Protein AF-A0A7C6X1R0-F1 (afdb_monomer_lite)

Secondary structure (DSSP, 8-state):
--HHHHHHHHHHHHHHHHHHHHHHHHHHHHHHHHHHHTT---HHHHHHHHHHHHHHHHHHHHHHHHHHHHHHHHHHHH-SS----HHHHHHHHHHHHHHHHHHS-HHHHHHHHHHHS-HHHHHHHHHHHHHHHHHHHHHT-

Structure (mmCIF, N/CA/C/O backbone):
data_AF-A0A7C6X1R0-F1
#
_entry.id   AF-A0A7C6X1R0-F1
#
loop_
_atom_site.group_PDB
_atom_site.id
_atom_site.type_symbol
_atom_site.label_atom_id
_atom_site.label_alt_id
_atom_site.label_comp_id
_atom_site.label_asym_id
_atom_site.label_entity_id
_atom_site.label_seq_id
_atom_site.pdbx_PDB_ins_code
_atom_site.Cartn_x
_atom_site.Cartn_y
_atom_site.Cartn_z
_atom_site.occupancy
_atom_site.B_iso_or_equiv
_atom_site.auth_seq_id
_atom_site.auth_comp_id
_atom_site.auth_asym_id
_atom_site.auth_atom_id
_atom_site.pdbx_PDB_model_num
ATOM 1 N N . MET A 1 1 ? -15.298 -1.677 35.782 1.00 52.59 1 MET A N 1
ATOM 2 C CA . MET A 1 1 ? -15.138 -1.597 34.316 1.00 52.59 1 MET A CA 1
ATOM 3 C C . MET A 1 1 ? -16.329 -2.282 33.678 1.00 52.59 1 MET A C 1
ATOM 5 O O . MET A 1 1 ? -16.677 -3.373 34.113 1.00 52.59 1 MET A O 1
ATOM 9 N N . THR A 1 2 ? -16.998 -1.631 32.729 1.00 71.88 2 THR A N 1
ATOM 10 C CA . THR A 1 2 ? -18.025 -2.280 31.904 1.00 71.88 2 THR A CA 1
ATOM 11 C C . THR A 1 2 ? -17.329 -3.083 30.802 1.00 71.88 2 THR A C 1
ATOM 13 O O . THR A 1 2 ? -16.244 -2.706 30.364 1.00 71.88 2 THR A O 1
ATOM 16 N N . LEU A 1 3 ? -17.931 -4.188 30.350 1.00 62.16 3 LEU A N 1
ATOM 17 C CA . LEU A 1 3 ? -17.390 -5.027 29.265 1.00 62.16 3 LEU A CA 1
ATOM 18 C C . LEU A 1 3 ? -17.068 -4.222 27.991 1.00 62.16 3 LEU A C 1
ATOM 20 O O . LEU A 1 3 ? -16.098 -4.522 27.306 1.00 62.16 3 LEU A O 1
ATOM 24 N N . SER A 1 4 ? -17.838 -3.164 27.725 1.00 64.88 4 SER A N 1
ATOM 25 C CA . SER A 1 4 ? -17.634 -2.235 26.610 1.00 64.88 4 SER A CA 1
ATOM 26 C C . SER A 1 4 ? -16.347 -1.411 26.712 1.00 64.88 4 SER A C 1
ATOM 28 O O . SER A 1 4 ? -15.677 -1.209 25.707 1.00 64.88 4 SER A O 1
ATOM 30 N N . ALA A 1 5 ? -15.971 -0.968 27.915 1.00 68.62 5 ALA A N 1
ATOM 31 C CA . ALA A 1 5 ? -14.736 -0.214 28.124 1.00 68.62 5 ALA A CA 1
ATOM 32 C C . ALA A 1 5 ? -13.505 -1.106 27.911 1.00 68.62 5 ALA A C 1
ATOM 34 O O . ALA A 1 5 ? -12.550 -0.705 27.262 1.00 68.62 5 ALA A O 1
ATOM 35 N N . PHE A 1 6 ? -13.573 -2.354 28.383 1.00 70.06 6 PHE A N 1
ATOM 36 C CA . PHE A 1 6 ? -12.512 -3.335 28.162 1.00 70.06 6 PHE A CA 1
ATOM 37 C C . PHE A 1 6 ? -12.351 -3.705 26.677 1.00 70.06 6 PHE A C 1
ATOM 39 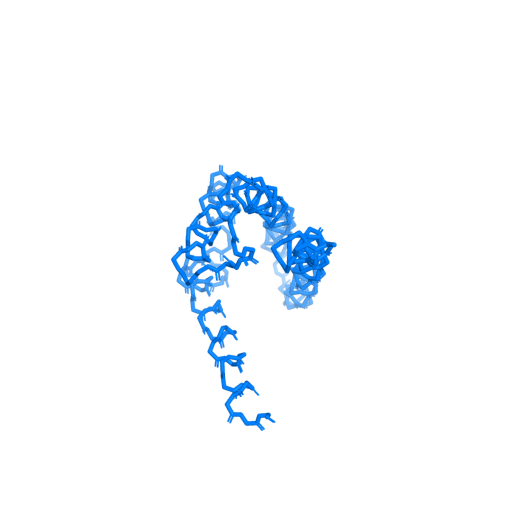O O . PHE A 1 6 ? -11.229 -3.853 26.206 1.00 70.06 6 PHE A O 1
ATOM 46 N N . ALA A 1 7 ? -13.453 -3.844 25.932 1.00 66.69 7 ALA A N 1
ATOM 47 C CA . ALA A 1 7 ? -13.404 -4.133 24.499 1.00 66.69 7 ALA A CA 1
ATOM 48 C C . ALA A 1 7 ? -12.760 -2.990 23.696 1.00 66.69 7 ALA A C 1
ATOM 50 O O . ALA A 1 7 ? -11.943 -3.254 22.818 1.00 66.69 7 ALA A O 1
ATOM 51 N N . LEU A 1 8 ? -13.075 -1.734 24.029 1.00 69.50 8 LEU A N 1
ATOM 52 C CA . LEU A 1 8 ? -12.455 -0.570 23.391 1.00 69.50 8 LEU A CA 1
ATOM 53 C C . LEU A 1 8 ? -10.957 -0.470 23.667 1.00 69.50 8 LEU A C 1
ATOM 55 O O . LEU A 1 8 ? -10.189 -0.311 22.722 1.00 69.50 8 LEU A O 1
ATOM 59 N N . ASP A 1 9 ? -10.548 -0.636 24.927 1.00 74.12 9 ASP A N 1
ATOM 60 C CA . ASP A 1 9 ? -9.129 -0.648 25.298 1.00 74.12 9 ASP A CA 1
ATOM 61 C C . ASP A 1 9 ? -8.371 -1.745 24.529 1.00 74.12 9 ASP A C 1
ATOM 63 O O . ASP A 1 9 ? -7.248 -1.545 24.069 1.00 74.12 9 ASP A O 1
ATOM 67 N N . LEU A 1 10 ? -8.994 -2.916 24.351 1.00 68.75 10 LEU A N 1
ATOM 68 C CA . LEU A 1 10 ? -8.390 -4.031 23.628 1.00 68.75 10 LEU A CA 1
ATOM 69 C C . LEU A 1 10 ? -8.220 -3.727 22.131 1.00 68.75 10 LEU A C 1
ATOM 71 O O . LEU A 1 10 ? -7.177 -4.043 21.563 1.00 68.75 10 LEU A O 1
ATOM 75 N N . VAL A 1 11 ? -9.218 -3.105 21.498 1.00 70.31 11 VAL A N 1
ATOM 76 C CA . VAL A 1 11 ? -9.180 -2.695 20.084 1.00 70.31 11 VAL A CA 1
ATOM 77 C C . VAL A 1 11 ? -8.137 -1.601 19.851 1.00 70.31 11 VAL A C 1
ATOM 79 O O . VAL A 1 11 ? -7.374 -1.688 18.890 1.00 70.31 11 VAL A O 1
ATOM 82 N N . GLU A 1 12 ? -8.045 -0.619 20.749 1.00 72.06 12 GLU A N 1
ATOM 83 C CA . GLU A 1 12 ? -7.060 0.467 20.671 1.00 72.06 12 GLU A CA 1
ATOM 84 C C . GLU A 1 12 ? -5.615 -0.050 20.778 1.00 72.06 12 GLU A C 1
ATOM 86 O O . GLU A 1 12 ? -4.702 0.522 20.184 1.00 72.06 12 GLU A O 1
ATOM 91 N N . ILE A 1 13 ? -5.409 -1.175 21.468 1.00 74.75 13 ILE A N 1
ATOM 92 C CA . ILE A 1 13 ? -4.112 -1.856 21.547 1.00 74.75 13 ILE A CA 1
ATOM 93 C C . ILE A 1 13 ? -3.879 -2.770 20.333 1.00 74.75 13 ILE A C 1
ATOM 95 O O . ILE A 1 13 ? -2.772 -2.803 19.795 1.00 74.75 13 ILE A O 1
ATOM 99 N N . LEU A 1 14 ? -4.889 -3.528 19.894 1.00 68.31 14 LEU A N 1
ATOM 100 C CA . LEU A 1 14 ? -4.744 -4.532 18.833 1.00 68.31 14 LEU A CA 1
ATOM 101 C C . LEU A 1 14 ? -4.630 -3.928 17.433 1.00 68.31 14 LEU A C 1
ATOM 103 O O . LEU A 1 14 ? -3.816 -4.411 16.646 1.00 68.31 14 LEU A O 1
ATOM 107 N N . LEU A 1 15 ? -5.407 -2.893 17.103 1.00 74.81 15 LEU A N 1
ATOM 108 C CA . LEU A 1 15 ? -5.426 -2.324 15.750 1.00 74.81 15 LEU A CA 1
ATOM 109 C C . LEU A 1 15 ? -4.053 -1.782 15.308 1.00 74.81 15 LEU A C 1
ATOM 111 O O . LEU A 1 15 ? -3.577 -2.208 14.253 1.00 74.81 15 LEU A O 1
ATOM 115 N N . PRO A 1 16 ? -3.328 -0.976 16.114 1.00 76.06 16 PRO A N 1
ATOM 116 C CA . PRO A 1 16 ? -1.976 -0.544 15.761 1.00 76.06 16 PRO A CA 1
ATOM 117 C C . PRO A 1 16 ? -0.988 -1.706 15.593 1.00 76.06 16 PRO A C 1
ATOM 119 O O . PRO A 1 16 ? -0.088 -1.635 14.756 1.00 76.06 16 PRO A O 1
ATOM 122 N N . VAL A 1 17 ? -1.149 -2.787 16.364 1.00 71.31 17 VAL A N 1
ATOM 123 C CA . VAL A 1 17 ? -0.312 -3.993 16.246 1.00 71.31 17 VAL A CA 1
ATOM 124 C C . VAL A 1 17 ? -0.585 -4.715 14.926 1.00 71.31 17 VAL A C 1
ATOM 126 O O . VAL A 1 17 ? 0.357 -5.127 14.250 1.00 71.31 17 VAL A O 1
ATOM 129 N N . ILE A 1 18 ? -1.852 -4.819 14.520 1.00 71.38 18 ILE A N 1
ATOM 130 C CA . ILE A 1 18 ? -2.246 -5.382 13.223 1.00 71.38 18 ILE A CA 1
ATOM 131 C C . ILE A 1 18 ? -1.734 -4.497 12.081 1.00 71.38 18 ILE A C 1
ATOM 133 O O . ILE A 1 18 ? -1.142 -5.008 11.134 1.00 71.38 18 ILE A O 1
ATOM 137 N N . ALA A 1 19 ? -1.878 -3.174 12.181 1.00 73.81 19 ALA A N 1
ATOM 138 C CA . ALA A 1 19 ? -1.356 -2.237 11.189 1.00 73.81 19 ALA A CA 1
ATOM 139 C C . ALA A 1 19 ? 0.169 -2.368 11.036 1.00 73.81 19 ALA A C 1
ATOM 141 O O . ALA A 1 19 ? 0.680 -2.449 9.920 1.00 73.81 19 ALA A O 1
ATOM 142 N N . LEU A 1 20 ? 0.902 -2.472 12.149 1.00 70.81 20 LEU A N 1
ATOM 143 C CA . LEU A 1 20 ? 2.342 -2.725 12.131 1.00 70.81 20 LEU A CA 1
ATOM 144 C C . LEU A 1 20 ? 2.675 -4.062 11.456 1.00 70.81 20 LEU A C 1
ATOM 146 O O . LEU A 1 20 ? 3.604 -4.132 10.653 1.00 70.81 20 LEU A O 1
ATOM 150 N N . PHE A 1 21 ? 1.912 -5.113 11.753 1.00 67.12 21 PHE A N 1
ATOM 151 C CA . PHE A 1 21 ? 2.081 -6.413 11.111 1.00 67.12 21 PHE A CA 1
ATOM 152 C C . PHE A 1 21 ? 1.861 -6.337 9.592 1.00 67.12 21 PHE A C 1
ATOM 154 O O . PHE A 1 21 ? 2.676 -6.860 8.832 1.00 67.12 21 PHE A O 1
ATOM 161 N N . LEU A 1 22 ? 0.830 -5.622 9.133 1.00 74.88 22 LEU A N 1
ATOM 162 C CA . LEU A 1 22 ? 0.572 -5.396 7.708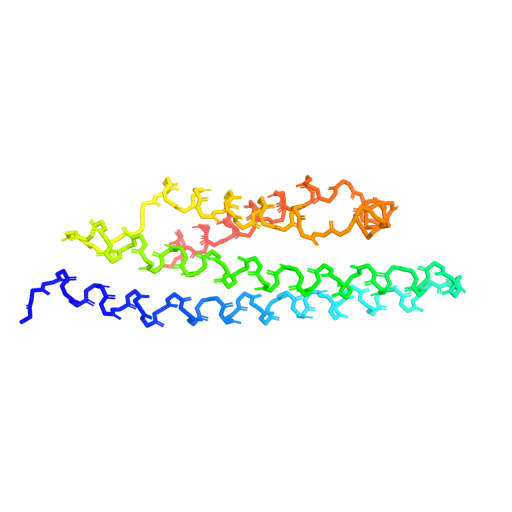 1.00 74.88 22 LEU A CA 1
ATOM 163 C C . LEU A 1 22 ? 1.714 -4.628 7.030 1.00 74.88 22 LEU A C 1
ATOM 165 O O . LEU A 1 22 ? 2.152 -5.025 5.954 1.00 74.88 22 LEU A O 1
ATOM 169 N N . VAL A 1 23 ? 2.260 -3.593 7.676 1.00 74.19 23 VAL A N 1
ATOM 170 C CA . VAL A 1 23 ? 3.438 -2.857 7.180 1.00 74.19 23 VAL A CA 1
ATOM 171 C C . VAL A 1 23 ? 4.638 -3.789 6.986 1.00 74.19 23 VAL A C 1
ATOM 173 O O . VAL A 1 23 ? 5.307 -3.736 5.953 1.00 74.19 23 VAL A O 1
ATOM 176 N N . VAL A 1 24 ? 4.890 -4.688 7.941 1.00 72.56 24 VAL A N 1
ATOM 177 C CA . VAL A 1 24 ? 5.961 -5.692 7.824 1.00 72.56 24 VAL A CA 1
ATOM 178 C C . VAL A 1 24 ? 5.703 -6.647 6.656 1.00 72.56 24 VAL A C 1
ATOM 180 O O . VAL A 1 24 ? 6.631 -6.961 5.908 1.00 72.56 24 VAL A O 1
ATOM 183 N N . LEU A 1 25 ? 4.459 -7.097 6.465 1.00 69.00 25 LEU A N 1
ATOM 184 C CA . LEU A 1 25 ? 4.096 -7.972 5.348 1.00 69.00 25 LEU A CA 1
ATOM 185 C C . LEU A 1 25 ? 4.258 -7.289 3.986 1.00 69.00 25 LEU A C 1
ATOM 187 O O . LEU A 1 25 ? 4.735 -7.939 3.054 1.00 6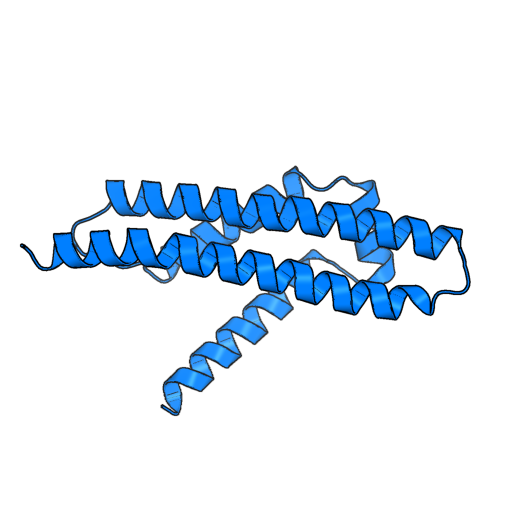9.00 25 LEU A O 1
ATOM 191 N N . ILE A 1 26 ? 3.909 -6.004 3.871 1.00 75.88 26 ILE A N 1
ATOM 192 C CA . ILE A 1 26 ? 4.123 -5.211 2.652 1.00 75.88 26 ILE A CA 1
ATOM 193 C C . ILE A 1 26 ? 5.616 -5.183 2.316 1.00 75.88 26 ILE A C 1
ATOM 195 O O . ILE A 1 26 ? 6.000 -5.591 1.219 1.00 75.88 26 ILE A O 1
ATOM 199 N N . GLY A 1 27 ? 6.466 -4.805 3.277 1.00 74.56 27 GLY A N 1
ATOM 200 C CA . GLY A 1 27 ? 7.915 -4.759 3.058 1.00 74.56 27 GLY A CA 1
ATOM 201 C C . GLY A 1 27 ? 8.510 -6.127 2.714 1.00 74.56 27 GLY A C 1
ATOM 202 O O . GLY A 1 27 ? 9.343 -6.251 1.815 1.00 74.56 27 GLY A O 1
ATOM 203 N N . TYR A 1 28 ? 8.032 -7.196 3.358 1.00 73.62 28 TYR A N 1
ATOM 204 C CA . TYR A 1 28 ? 8.432 -8.561 3.015 1.00 73.62 28 TYR A CA 1
ATOM 205 C C . TYR A 1 28 ? 8.022 -8.950 1.585 1.00 73.62 28 TYR A C 1
ATOM 207 O O . TYR A 1 28 ? 8.830 -9.509 0.839 1.00 73.62 28 TYR A O 1
ATOM 215 N N . GLY A 1 29 ? 6.789 -8.633 1.179 1.00 74.38 29 GLY A N 1
ATOM 216 C CA . GLY A 1 29 ? 6.294 -8.878 -0.175 1.00 74.38 29 GLY A CA 1
ATOM 217 C C . GLY A 1 29 ? 7.116 -8.137 -1.228 1.00 74.38 29 GLY A C 1
ATOM 218 O O . GLY A 1 29 ? 7.560 -8.740 -2.207 1.00 74.38 29 GLY A O 1
ATOM 219 N N . VAL A 1 30 ? 7.411 -6.860 -0.987 1.00 81.56 30 VAL A N 1
ATOM 220 C CA . VAL A 1 30 ? 8.252 -6.044 -1.870 1.00 81.56 30 VAL A CA 1
ATOM 221 C C . VAL A 1 30 ? 9.670 -6.607 -1.950 1.00 81.56 30 VAL A C 1
ATOM 223 O O . VAL A 1 30 ? 10.214 -6.726 -3.046 1.00 81.56 30 VAL A O 1
ATOM 226 N N . ALA A 1 31 ? 10.260 -7.050 -0.836 1.00 79.94 31 ALA A N 1
ATOM 227 C CA . ALA A 1 31 ? 11.574 -7.693 -0.840 1.00 79.94 31 ALA A CA 1
ATOM 228 C C . ALA A 1 31 ? 11.607 -8.979 -1.689 1.00 79.94 31 ALA A C 1
ATOM 230 O O . ALA A 1 31 ? 12.598 -9.242 -2.374 1.00 79.94 31 ALA A O 1
ATOM 231 N N . LEU A 1 32 ? 10.531 -9.775 -1.687 1.00 80.75 32 LEU A N 1
ATOM 232 C CA . LEU A 1 32 ? 10.414 -10.946 -2.563 1.00 80.75 32 LEU A CA 1
ATOM 233 C C . LEU A 1 32 ? 10.318 -10.559 -4.042 1.00 80.75 32 LEU A C 1
ATOM 235 O O . LEU A 1 32 ? 10.946 -11.206 -4.881 1.00 80.75 32 LEU A O 1
ATOM 239 N N . LEU A 1 33 ? 9.562 -9.508 -4.366 1.00 82.06 33 LEU A N 1
ATOM 240 C CA . LEU A 1 33 ? 9.445 -9.013 -5.738 1.00 82.06 33 LEU A CA 1
ATOM 241 C C . LEU A 1 33 ? 10.772 -8.433 -6.240 1.00 82.06 33 LEU A C 1
ATOM 243 O O . LEU A 1 33 ? 11.182 -8.743 -7.355 1.00 82.06 33 LEU A O 1
ATOM 247 N N . ARG A 1 34 ? 11.501 -7.685 -5.400 1.00 84.31 34 ARG A N 1
ATOM 248 C CA . ARG A 1 34 ? 12.833 -7.150 -5.732 1.00 84.31 34 ARG A CA 1
ATOM 249 C C . ARG A 1 34 ? 13.814 -8.256 -6.126 1.00 84.31 34 ARG A C 1
ATOM 251 O O . ARG A 1 34 ? 14.500 -8.108 -7.129 1.00 84.31 34 ARG A O 1
ATOM 258 N N . LYS A 1 35 ? 13.811 -9.394 -5.421 1.00 85.06 35 LYS A N 1
ATOM 259 C CA . LYS A 1 35 ? 14.641 -10.557 -5.793 1.00 85.06 35 LYS A CA 1
ATOM 260 C C . LYS A 1 35 ? 14.329 -11.097 -7.188 1.00 85.06 35 LYS A C 1
ATOM 262 O O . LYS A 1 35 ? 15.236 -11.513 -7.890 1.00 85.06 35 LYS A O 1
ATOM 267 N N . LYS A 1 36 ? 13.057 -11.094 -7.596 1.00 80.62 36 LYS A N 1
ATOM 268 C CA . LYS A 1 36 ? 12.660 -11.517 -8.950 1.00 80.62 36 LYS A CA 1
ATOM 269 C C . LYS A 1 36 ? 13.052 -10.490 -10.011 1.00 80.62 36 LYS A C 1
ATOM 271 O O . LYS A 1 36 ? 13.362 -10.853 -11.135 1.00 80.62 36 LYS A O 1
ATOM 276 N N . ILE A 1 37 ? 13.051 -9.210 -9.654 1.00 85.31 37 ILE A N 1
ATOM 277 C CA . ILE A 1 37 ? 13.425 -8.107 -10.546 1.00 85.31 37 ILE A CA 1
ATOM 278 C C . ILE A 1 37 ? 14.928 -8.087 -10.832 1.00 85.31 37 ILE A C 1
ATOM 280 O O . ILE A 1 37 ? 15.333 -7.651 -11.905 1.00 85.31 37 ILE A O 1
ATOM 284 N N . GLU A 1 38 ? 15.762 -8.597 -9.923 1.00 86.75 38 GLU A N 1
ATOM 285 C CA . GLU A 1 38 ? 17.203 -8.766 -10.163 1.00 86.75 38 GLU A CA 1
ATOM 286 C C . GLU A 1 38 ? 17.508 -9.672 -11.368 1.00 86.75 38 GLU A C 1
ATOM 288 O O . GLU A 1 38 ? 18.546 -9.495 -12.001 1.00 86.75 38 GLU A O 1
ATOM 293 N N . GLU A 1 39 ? 16.589 -10.575 -11.730 1.00 86.69 39 GLU A N 1
ATOM 294 C CA . GLU A 1 39 ? 16.697 -11.456 -12.902 1.00 86.69 39 GLU A CA 1
ATOM 295 C C . GLU A 1 39 ? 16.402 -10.734 -14.234 1.00 86.69 39 GLU A C 1
ATOM 297 O O . GLU A 1 39 ? 16.554 -11.319 -15.304 1.00 86.69 39 GLU A O 1
ATOM 302 N N . ILE A 1 40 ? 15.975 -9.465 -14.202 1.00 87.50 40 ILE A N 1
ATOM 303 C CA . ILE A 1 40 ? 15.708 -8.674 -15.408 1.00 87.50 40 ILE A CA 1
ATOM 304 C C . ILE A 1 40 ? 17.030 -8.151 -15.985 1.00 87.50 40 ILE A C 1
ATOM 306 O O . ILE A 1 40 ? 17.680 -7.285 -15.394 1.00 87.50 40 ILE A O 1
ATOM 310 N N . ASP A 1 41 ? 17.381 -8.618 -17.187 1.00 88.44 41 ASP A N 1
ATOM 311 C CA . ASP A 1 41 ? 18.603 -8.213 -17.903 1.00 88.44 41 ASP A CA 1
ATOM 312 C C . ASP A 1 41 ? 18.599 -6.736 -18.336 1.00 88.44 41 ASP A C 1
ATOM 314 O O . ASP A 1 41 ? 19.645 -6.093 -18.444 1.00 88.44 41 ASP A O 1
ATOM 318 N N . ASN A 1 42 ? 17.419 -6.177 -18.616 1.00 92.56 42 ASN A N 1
ATOM 319 C CA . ASN A 1 42 ? 17.292 -4.787 -19.036 1.00 92.56 42 ASN A CA 1
ATOM 320 C C . ASN A 1 42 ? 17.376 -3.849 -17.824 1.00 92.56 42 ASN A C 1
ATOM 322 O O . ASN A 1 42 ? 16.415 -3.709 -17.069 1.00 92.56 42 ASN A O 1
ATOM 326 N N . GLU A 1 43 ? 18.511 -3.158 -17.692 1.00 91.19 43 GLU A N 1
ATOM 327 C CA . GLU A 1 43 ? 18.784 -2.209 -16.606 1.00 91.19 43 GLU A CA 1
ATOM 328 C C . GLU A 1 43 ? 17.686 -1.153 -16.437 1.00 91.19 43 GLU A C 1
ATOM 330 O O . GLU A 1 43 ? 17.276 -0.863 -15.316 1.00 91.19 43 GLU A O 1
ATOM 335 N N . ILE A 1 44 ? 17.189 -0.595 -17.544 1.00 90.25 44 ILE A N 1
ATOM 336 C CA . ILE A 1 44 ? 16.179 0.467 -17.513 1.00 90.25 44 ILE A CA 1
ATOM 337 C C . ILE A 1 44 ? 14.867 -0.100 -16.972 1.00 90.25 44 ILE A C 1
ATOM 339 O O . ILE A 1 44 ? 14.312 0.447 -16.025 1.00 90.25 44 ILE A O 1
ATOM 343 N N . ALA A 1 45 ? 14.408 -1.232 -17.511 1.00 87.06 45 ALA A N 1
ATOM 344 C CA . ALA A 1 45 ? 13.187 -1.887 -17.040 1.00 87.06 45 ALA A CA 1
ATOM 345 C C . ALA A 1 45 ? 13.291 -2.281 -15.558 1.00 87.06 45 ALA A C 1
ATOM 347 O O . ALA A 1 45 ? 12.359 -2.064 -14.785 1.00 87.06 45 ALA A O 1
ATOM 348 N N . ARG A 1 46 ? 14.455 -2.797 -15.146 1.00 91.00 46 ARG A N 1
ATOM 349 C CA . ARG A 1 46 ? 14.743 -3.167 -13.760 1.00 91.00 46 ARG A CA 1
ATOM 350 C C . ARG A 1 46 ? 14.668 -1.967 -12.817 1.00 91.00 46 ARG A C 1
ATOM 352 O O . ARG A 1 46 ? 14.027 -2.048 -11.770 1.00 91.00 46 ARG A O 1
ATOM 359 N N . GLN A 1 47 ? 15.307 -0.855 -13.176 1.00 91.88 47 GLN A N 1
ATOM 360 C CA . GLN A 1 47 ? 15.299 0.368 -12.371 1.00 91.88 47 GLN A CA 1
ATOM 361 C C . GLN A 1 47 ? 13.904 0.988 -12.295 1.00 91.88 47 GLN A C 1
ATOM 363 O O . GLN A 1 47 ? 13.463 1.341 -11.202 1.00 91.88 47 GLN A O 1
ATOM 368 N N . SER A 1 48 ? 13.191 1.062 -13.420 1.00 90.50 48 SER A N 1
ATOM 369 C CA . SER A 1 48 ? 11.819 1.571 -13.479 1.00 90.50 48 SER A CA 1
ATOM 370 C C . SER A 1 48 ? 10.870 0.760 -12.595 1.00 90.50 48 SER A C 1
ATOM 372 O O . SER A 1 48 ? 10.146 1.337 -11.788 1.00 90.50 48 SER A O 1
ATOM 374 N N . LEU A 1 49 ? 10.915 -0.572 -12.674 1.00 88.69 49 LEU A N 1
ATOM 375 C CA . LEU A 1 49 ? 10.061 -1.436 -11.858 1.00 88.69 49 LEU A CA 1
ATOM 376 C C . LEU A 1 49 ? 10.445 -1.408 -10.369 1.00 88.69 49 LEU A C 1
ATOM 378 O O . LEU A 1 49 ? 9.574 -1.414 -9.503 1.00 88.69 49 LEU A O 1
ATOM 382 N N . SER A 1 50 ? 11.738 -1.311 -10.051 1.00 88.94 50 SER A N 1
ATOM 383 C CA . SER A 1 50 ? 12.210 -1.143 -8.669 1.00 88.94 50 SER A CA 1
ATOM 384 C C . SER A 1 50 ? 11.746 0.185 -8.054 1.00 88.94 50 SER A C 1
ATOM 386 O O . SER A 1 50 ? 11.337 0.225 -6.889 1.00 88.94 50 SER A O 1
ATOM 388 N N . ALA A 1 51 ? 11.766 1.271 -8.833 1.00 91.69 51 ALA A N 1
ATOM 389 C CA . ALA A 1 51 ? 11.250 2.570 -8.409 1.00 91.69 51 ALA A CA 1
ATOM 390 C C . ALA A 1 51 ? 9.735 2.509 -8.163 1.00 91.69 51 ALA A C 1
ATOM 392 O O . ALA A 1 51 ? 9.283 2.902 -7.089 1.00 91.69 51 ALA A O 1
ATOM 393 N N . ALA A 1 52 ? 8.980 1.917 -9.094 1.00 89.25 52 ALA A N 1
ATOM 394 C CA . ALA A 1 52 ? 7.534 1.758 -8.961 1.00 89.25 52 ALA A CA 1
ATOM 395 C C . ALA A 1 52 ? 7.139 0.913 -7.736 1.00 89.25 52 ALA A C 1
ATOM 397 O O . ALA A 1 52 ? 6.220 1.272 -7.003 1.00 89.25 52 ALA A O 1
ATOM 398 N N . LEU A 1 53 ? 7.871 -0.171 -7.446 1.00 87.56 53 LEU A N 1
ATOM 399 C CA . LEU A 1 53 ? 7.657 -0.955 -6.225 1.00 87.56 53 LEU A CA 1
ATOM 400 C C . LEU A 1 53 ? 7.989 -0.187 -4.949 1.00 87.56 53 LEU A C 1
ATOM 402 O O . LEU A 1 53 ? 7.325 -0.386 -3.940 1.00 87.56 53 LEU A O 1
ATOM 406 N N . THR A 1 54 ? 9.019 0.659 -4.976 1.00 90.25 54 THR A N 1
ATOM 407 C CA . THR A 1 54 ? 9.391 1.480 -3.814 1.00 90.25 54 THR A CA 1
ATOM 408 C C . THR A 1 54 ? 8.288 2.481 -3.489 1.00 90.25 54 THR A C 1
ATOM 410 O O . THR A 1 54 ? 7.956 2.689 -2.325 1.00 90.25 54 THR A O 1
ATOM 413 N N . GLU A 1 55 ? 7.692 3.076 -4.518 1.00 88.94 55 GLU A N 1
ATOM 414 C CA . GLU A 1 55 ? 6.551 3.964 -4.349 1.00 88.94 55 GLU A CA 1
ATOM 415 C C . GLU A 1 55 ? 5.316 3.208 -3.850 1.00 88.94 55 GLU A C 1
ATOM 417 O O . GLU A 1 55 ? 4.717 3.617 -2.859 1.00 88.94 55 GLU A O 1
ATOM 422 N N . ALA A 1 56 ? 4.979 2.069 -4.462 1.00 84.81 56 ALA A N 1
ATOM 423 C CA . ALA A 1 56 ? 3.857 1.243 -4.020 1.00 84.81 56 ALA A CA 1
ATOM 424 C C . ALA A 1 56 ? 4.020 0.755 -2.570 1.00 84.81 56 ALA A C 1
ATOM 426 O O . ALA A 1 56 ? 3.044 0.700 -1.827 1.00 84.81 56 ALA A O 1
ATOM 427 N N . GLU A 1 57 ? 5.245 0.435 -2.146 1.00 87.00 57 GLU A N 1
ATOM 428 C CA . GLU A 1 57 ? 5.570 0.101 -0.757 1.00 87.00 57 GLU A CA 1
ATOM 429 C C . GLU A 1 57 ? 5.233 1.263 0.183 1.00 87.00 57 GLU A C 1
ATOM 431 O O . GLU A 1 57 ? 4.510 1.077 1.162 1.00 87.00 57 GLU A O 1
ATOM 436 N N . ALA A 1 58 ? 5.716 2.468 -0.134 1.00 86.25 58 ALA A N 1
ATOM 437 C CA . ALA A 1 58 ? 5.482 3.660 0.674 1.00 86.25 58 ALA A CA 1
ATOM 438 C C . ALA A 1 58 ? 3.988 4.012 0.751 1.00 86.25 58 ALA A C 1
ATOM 440 O O . ALA A 1 58 ? 3.436 4.134 1.843 1.00 86.25 58 ALA A O 1
ATOM 441 N N . VAL A 1 59 ? 3.317 4.081 -0.401 1.00 86.06 59 VAL A N 1
ATOM 442 C CA . VAL A 1 59 ? 1.892 4.417 -0.494 1.00 86.06 59 VAL A CA 1
ATOM 443 C C . VAL A 1 59 ? 1.023 3.349 0.178 1.00 86.06 59 VAL A C 1
ATOM 445 O O . VAL A 1 59 ? 0.061 3.681 0.866 1.00 86.06 59 VAL A O 1
ATOM 448 N N . GLY A 1 60 ? 1.374 2.066 0.051 1.00 80.19 60 GLY A N 1
ATOM 449 C CA . GLY A 1 60 ? 0.681 0.972 0.737 1.00 80.19 60 GLY A CA 1
ATOM 450 C C . GLY A 1 60 ? 0.803 1.055 2.260 1.00 80.19 60 GLY A C 1
ATOM 451 O O . GLY A 1 60 ? -0.177 0.840 2.974 1.00 80.19 60 GLY A O 1
ATOM 452 N N . ILE A 1 61 ? 1.982 1.411 2.775 1.00 81.94 61 ILE A N 1
ATOM 453 C CA . ILE A 1 61 ? 2.196 1.641 4.211 1.00 81.94 61 ILE A CA 1
ATOM 454 C C . ILE A 1 61 ? 1.358 2.825 4.703 1.00 81.94 61 ILE A C 1
ATOM 456 O O . ILE A 1 61 ? 0.743 2.743 5.770 1.00 81.94 61 ILE A O 1
ATOM 460 N N . ASP A 1 62 ? 1.312 3.909 3.935 1.00 83.06 62 ASP A N 1
ATOM 461 C CA . ASP A 1 62 ? 0.538 5.093 4.300 1.00 83.06 62 ASP A CA 1
ATOM 462 C C . ASP A 1 62 ? -0.973 4.829 4.238 1.00 83.06 62 ASP A C 1
ATOM 464 O O . ASP A 1 62 ? -1.690 5.232 5.154 1.00 83.06 62 ASP A O 1
ATOM 468 N N . ALA A 1 63 ? -1.446 4.031 3.276 1.00 79.62 63 ALA A N 1
ATOM 469 C CA . ALA A 1 63 ? -2.831 3.560 3.218 1.00 79.62 63 ALA A CA 1
ATOM 470 C C . ALA A 1 63 ? -3.223 2.746 4.463 1.00 79.62 63 ALA A C 1
ATOM 472 O O . ALA A 1 63 ? -4.285 2.970 5.049 1.00 79.62 63 ALA A O 1
ATOM 473 N N . VAL A 1 64 ? -2.355 1.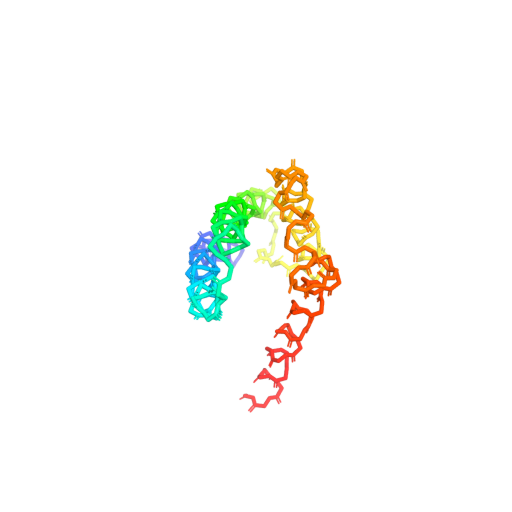829 4.913 1.00 80.75 64 VAL A N 1
ATOM 474 C CA . VAL A 1 64 ? -2.576 1.048 6.146 1.00 80.75 64 VAL A CA 1
ATOM 475 C C . VAL A 1 64 ? -2.666 1.968 7.364 1.00 80.75 64 VAL A C 1
ATOM 477 O O . VAL A 1 64 ? -3.547 1.794 8.206 1.00 80.75 64 VAL A O 1
ATOM 480 N N . ARG A 1 65 ? -1.784 2.969 7.461 1.00 83.00 65 ARG A N 1
ATOM 481 C CA . ARG A 1 65 ? -1.789 3.937 8.569 1.00 83.00 65 ARG A CA 1
ATOM 482 C C . ARG A 1 65 ? -3.038 4.813 8.562 1.00 83.00 65 ARG A C 1
ATOM 484 O O . ARG A 1 65 ? -3.651 4.974 9.615 1.00 83.00 65 ARG A O 1
ATOM 491 N N . ALA A 1 66 ? -3.422 5.338 7.400 1.00 79.56 66 ALA A N 1
ATOM 492 C CA . ALA A 1 66 ? -4.621 6.153 7.234 1.00 79.56 66 ALA A CA 1
ATOM 493 C C . ALA A 1 66 ? -5.880 5.366 7.622 1.00 79.56 66 ALA A C 1
ATOM 495 O O . ALA A 1 66 ? -6.697 5.840 8.407 1.00 79.56 66 ALA A O 1
ATOM 496 N N . THR A 1 67 ? -5.980 4.120 7.161 1.00 80.31 67 THR A N 1
ATOM 497 C CA . THR A 1 67 ? -7.102 3.229 7.479 1.00 80.31 67 THR A CA 1
ATOM 498 C C . THR A 1 67 ? -7.153 2.884 8.963 1.00 80.31 67 THR A C 1
ATOM 500 O O . THR A 1 67 ? -8.222 2.907 9.563 1.00 80.31 67 THR A O 1
ATOM 503 N N . ASN A 1 68 ? -6.004 2.610 9.588 1.00 80.88 68 ASN A N 1
ATOM 504 C CA . ASN A 1 68 ? -5.937 2.360 11.026 1.00 80.88 68 ASN A CA 1
ATOM 505 C C . ASN A 1 68 ? -6.404 3.575 11.841 1.00 80.88 68 ASN A C 1
ATOM 507 O O . ASN A 1 68 ? -7.096 3.401 12.838 1.00 80.88 68 ASN A O 1
ATOM 511 N N . GLN A 1 69 ? -6.045 4.791 11.419 1.00 74.12 69 GLN A N 1
ATOM 512 C CA . GLN A 1 69 ? -6.493 6.019 12.077 1.00 74.12 69 GLN A CA 1
ATOM 513 C C . GLN A 1 69 ? -8.017 6.167 11.988 1.00 74.12 69 GLN A C 1
ATOM 515 O O . GLN A 1 69 ? -8.664 6.327 13.018 1.00 74.12 69 GLN A O 1
ATOM 520 N N . VAL A 1 70 ? -8.587 6.016 10.786 1.00 77.56 70 VAL A N 1
ATOM 521 C CA . VAL A 1 70 ? -10.042 6.070 10.565 1.00 77.56 70 VAL A CA 1
ATOM 522 C C . VAL A 1 70 ? -10.765 5.003 11.388 1.00 77.56 70 VAL A C 1
ATOM 524 O O . VAL A 1 70 ? -11.709 5.321 12.098 1.00 77.56 70 VAL A O 1
ATOM 527 N N . LEU A 1 71 ? -10.285 3.757 11.376 1.00 73.50 71 LEU A N 1
ATOM 528 C CA . LEU A 1 71 ? -10.881 2.664 12.148 1.00 73.50 71 LEU A CA 1
ATOM 529 C C . LEU A 1 71 ? -10.857 2.921 13.658 1.00 73.50 71 LEU A C 1
ATOM 531 O O . LEU A 1 71 ? -11.850 2.677 14.338 1.00 73.50 71 LEU A O 1
ATOM 535 N N . VAL A 1 72 ? -9.735 3.402 14.198 1.00 73.62 72 VAL A N 1
ATOM 536 C CA . VAL A 1 72 ? -9.627 3.729 15.626 1.00 73.62 72 VAL A CA 1
ATOM 537 C C . VAL A 1 72 ? -10.567 4.880 15.990 1.00 73.62 72 VAL A C 1
ATOM 539 O O . VAL A 1 72 ? -11.231 4.808 17.025 1.00 73.62 72 VAL A O 1
ATOM 542 N N . ASP A 1 73 ? -10.649 5.914 15.154 1.00 74.81 73 ASP A N 1
ATOM 543 C CA . ASP A 1 73 ? -11.491 7.085 15.405 1.00 74.81 73 ASP A CA 1
ATOM 544 C C . ASP A 1 73 ? -12.988 6.741 15.286 1.00 74.81 73 ASP A C 1
ATOM 546 O O . ASP A 1 73 ? -13.770 7.055 16.185 1.00 74.81 73 ASP A O 1
ATOM 550 N N . GLU A 1 74 ? -13.392 5.986 14.262 1.00 71.69 74 GLU A N 1
ATOM 551 C CA . GLU A 1 74 ? -14.777 5.540 14.087 1.00 71.69 74 GLU A CA 1
ATOM 552 C C . GLU A 1 74 ? -15.238 4.576 15.182 1.00 71.69 74 GLU A C 1
ATOM 554 O O . GLU A 1 74 ? -16.359 4.697 15.678 1.00 71.69 74 GLU A O 1
ATOM 559 N N . LEU A 1 75 ? -14.387 3.636 15.608 1.00 66.44 75 LEU A N 1
ATOM 560 C CA . LEU A 1 75 ? -14.719 2.723 16.706 1.00 66.44 75 LEU A CA 1
ATOM 561 C C . LEU A 1 75 ? -14.847 3.457 18.040 1.00 66.44 75 LEU A C 1
ATOM 563 O O . LEU A 1 75 ? -15.661 3.056 18.873 1.00 66.44 75 LEU A O 1
ATOM 567 N N . LYS A 1 76 ? -14.093 4.544 18.245 1.00 66.25 76 LYS A N 1
ATOM 568 C CA . LYS A 1 76 ? -14.256 5.428 19.408 1.00 66.25 76 LYS A CA 1
ATOM 569 C C . LYS A 1 76 ? -15.592 6.166 19.369 1.00 66.25 76 LYS A C 1
ATOM 571 O O . LYS A 1 76 ? -16.258 6.249 20.400 1.00 66.25 76 LYS A O 1
ATOM 576 N N . GLU A 1 77 ? -16.004 6.661 18.204 1.00 68.06 77 GLU A N 1
ATOM 577 C CA . GLU A 1 77 ? -17.262 7.401 18.040 1.00 68.06 77 GLU A CA 1
ATOM 578 C C . GLU A 1 77 ? -18.510 6.502 18.090 1.00 68.06 77 GLU A C 1
ATOM 580 O O . GLU A 1 77 ? -19.527 6.884 18.676 1.00 68.06 77 GLU A O 1
ATOM 585 N N . LYS A 1 78 ? -18.443 5.291 17.523 1.00 63.31 78 LYS A N 1
ATOM 586 C CA . LYS A 1 78 ? -19.585 4.365 17.394 1.00 63.31 78 LYS A CA 1
ATOM 587 C C . LYS A 1 78 ? -19.799 3.456 18.620 1.00 63.31 78 LYS A C 1
ATOM 589 O O . LYS A 1 78 ? -20.772 2.701 18.669 1.00 63.31 78 LYS A O 1
ATOM 594 N N . SER A 1 79 ? -18.939 3.512 19.641 1.00 51.81 79 SER A N 1
ATOM 595 C CA . SER A 1 79 ? -18.887 2.467 20.673 1.00 51.81 79 SER A CA 1
ATOM 596 C C . SER A 1 79 ? -20.092 2.373 21.622 1.00 51.81 79 SER A C 1
ATOM 598 O O . SER A 1 79 ? -20.295 3.198 22.520 1.00 51.81 79 SER A O 1
ATOM 600 N N . LYS A 1 80 ? -20.805 1.240 21.524 1.00 52.75 80 LYS A N 1
ATOM 601 C CA . LYS A 1 80 ? -21.472 0.568 22.660 1.00 52.75 80 LYS A CA 1
ATOM 602 C C . LYS A 1 80 ? -21.008 -0.879 22.884 1.00 52.75 80 LYS A C 1
ATOM 604 O O . LYS A 1 80 ? -21.183 -1.377 23.997 1.00 52.75 80 LYS A O 1
ATOM 609 N N . ASP A 1 81 ? -20.416 -1.549 21.894 1.00 55.69 81 ASP A N 1
ATOM 610 C CA . ASP A 1 81 ? -20.048 -2.973 21.967 1.00 55.69 81 ASP A CA 1
ATOM 611 C C . ASP A 1 81 ? -18.600 -3.309 21.549 1.00 55.69 81 ASP A C 1
ATOM 613 O O . ASP A 1 81 ? -18.157 -4.425 21.825 1.00 55.69 81 ASP A O 1
ATOM 617 N N . GLY A 1 82 ? -17.849 -2.359 20.974 1.00 57.94 82 GLY A N 1
ATOM 618 C CA . GLY A 1 82 ? -16.415 -2.494 20.680 1.00 57.94 82 GLY A CA 1
ATOM 619 C C . GLY A 1 82 ? -16.078 -3.565 19.637 1.00 57.94 82 GLY A C 1
ATOM 620 O O . GLY A 1 82 ? -15.009 -4.168 19.717 1.00 57.94 82 GLY A O 1
ATOM 621 N N . LYS A 1 83 ? -16.986 -3.852 18.697 1.00 60.06 83 LYS A N 1
ATOM 622 C CA . LYS A 1 83 ? -16.791 -4.867 17.651 1.00 60.06 83 LYS A CA 1
ATOM 623 C C . LYS A 1 83 ? -16.762 -4.231 16.267 1.00 60.06 83 LYS A C 1
ATOM 625 O O . LYS A 1 83 ? -17.621 -3.417 15.967 1.00 60.06 83 LYS A O 1
ATOM 630 N N . LEU A 1 84 ? -15.825 -4.676 15.426 1.00 62.38 84 LEU A N 1
ATOM 631 C CA . LEU A 1 84 ? -15.857 -4.404 13.990 1.00 62.38 84 LEU A CA 1
ATOM 632 C C . LEU A 1 84 ? -16.848 -5.360 13.316 1.00 62.38 84 LEU A C 1
ATOM 634 O O . LEU A 1 84 ? -16.711 -6.581 13.431 1.00 62.38 84 LEU A O 1
ATOM 638 N N . THR A 1 85 ? -17.835 -4.824 12.614 1.00 67.19 85 THR A N 1
ATOM 639 C CA . THR A 1 85 ? -18.747 -5.596 11.763 1.00 67.19 85 THR A CA 1
ATOM 640 C C . THR A 1 85 ? -18.113 -5.893 10.397 1.00 67.19 85 THR A C 1
ATOM 642 O O . THR A 1 85 ? -17.155 -5.244 9.978 1.00 67.19 85 THR A O 1
ATOM 645 N N . GLU A 1 86 ? -18.637 -6.893 9.674 1.00 62.91 86 GLU A N 1
ATOM 646 C CA . GLU A 1 86 ? -18.147 -7.239 8.324 1.00 62.91 86 GLU A CA 1
ATOM 647 C C . GLU A 1 86 ? -18.277 -6.066 7.335 1.00 62.91 86 GLU A C 1
ATOM 649 O O . GLU A 1 86 ? -17.472 -5.952 6.412 1.00 62.91 86 GLU A O 1
ATOM 654 N N . ASP A 1 87 ? -19.267 -5.192 7.519 1.00 65.25 87 ASP A N 1
ATOM 655 C CA . ASP A 1 87 ? -19.478 -4.037 6.646 1.00 65.25 87 ASP A CA 1
ATOM 656 C C . ASP A 1 87 ? -18.484 -2.903 6.945 1.00 65.25 87 ASP A C 1
ATOM 658 O O . ASP A 1 87 ? -17.936 -2.324 6.011 1.00 65.25 87 ASP A O 1
ATOM 662 N N . GLU A 1 88 ? -18.138 -2.673 8.215 1.00 64.00 88 GLU A N 1
ATOM 663 C CA . GLU A 1 88 ? -17.072 -1.733 8.606 1.00 64.00 88 GLU A CA 1
ATOM 664 C C . GLU A 1 88 ? -15.690 -2.202 8.125 1.00 64.00 88 GLU A C 1
ATOM 666 O O . GLU A 1 88 ? -14.861 -1.399 7.701 1.00 64.00 88 GLU A O 1
ATOM 671 N N . ALA A 1 89 ? -15.447 -3.518 8.108 1.00 63.31 89 ALA A N 1
ATOM 672 C CA . ALA A 1 89 ? -14.228 -4.080 7.525 1.00 63.31 89 ALA A CA 1
ATOM 673 C C . ALA A 1 89 ? -14.126 -3.799 6.013 1.00 63.31 89 ALA A C 1
ATOM 675 O O . ALA A 1 89 ? -13.042 -3.507 5.504 1.00 63.31 89 ALA A O 1
ATOM 676 N N . LYS A 1 90 ? -15.249 -3.880 5.285 1.00 66.38 90 LYS A N 1
ATOM 677 C CA . LYS A 1 90 ? -15.298 -3.557 3.850 1.00 66.38 90 LYS A CA 1
ATOM 678 C C . LYS A 1 90 ? -15.115 -2.066 3.598 1.00 66.38 90 LYS A C 1
ATOM 680 O O . LYS A 1 90 ? -14.424 -1.709 2.650 1.00 66.38 90 LYS A O 1
ATOM 685 N N . GLU A 1 91 ? -15.708 -1.217 4.430 1.00 68.88 91 GLU A N 1
ATOM 686 C CA . GLU A 1 91 ? -15.554 0.237 4.349 1.00 68.88 91 GLU A CA 1
ATOM 687 C C . GLU A 1 91 ? -14.089 0.640 4.536 1.00 68.88 91 GLU A C 1
ATOM 689 O O . GLU A 1 91 ? -13.517 1.304 3.674 1.00 68.88 91 GLU A O 1
ATOM 694 N N . ALA A 1 92 ? -13.433 0.122 5.575 1.00 68.06 92 ALA A N 1
ATOM 695 C CA . ALA A 1 92 ? -12.012 0.350 5.812 1.00 68.06 92 ALA A CA 1
ATOM 696 C C . ALA A 1 92 ? -11.122 -0.159 4.668 1.00 68.06 92 ALA A C 1
ATOM 698 O O . ALA A 1 92 ? -10.155 0.499 4.287 1.00 68.06 92 ALA A O 1
ATOM 699 N N . MET A 1 93 ? -11.462 -1.305 4.071 1.00 68.44 93 MET A N 1
ATOM 700 C CA . MET A 1 93 ? -10.772 -1.796 2.876 1.00 68.44 93 MET A CA 1
ATOM 701 C C . MET A 1 93 ? -10.949 -0.848 1.681 1.00 68.44 93 MET A C 1
ATOM 703 O O . MET A 1 93 ? -9.999 -0.613 0.934 1.00 68.44 93 MET A O 1
ATOM 707 N N . GLY A 1 94 ? -12.152 -0.294 1.506 1.00 70.88 94 GLY A N 1
ATOM 708 C CA . GLY A 1 94 ? -12.433 0.742 0.514 1.00 70.88 94 GLY A CA 1
ATOM 709 C C . GLY A 1 94 ? -11.544 1.967 0.714 1.00 70.88 94 GLY A C 1
ATOM 710 O O . GLY A 1 94 ? -10.835 2.352 -0.209 1.00 70.88 94 GLY A O 1
ATOM 711 N N . VAL A 1 95 ? -11.480 2.488 1.943 1.00 76.19 95 VAL A N 1
ATOM 712 C CA . VAL A 1 95 ? -10.628 3.632 2.314 1.00 76.19 95 VAL A CA 1
ATOM 713 C C . VAL A 1 95 ? -9.153 3.365 2.005 1.00 76.19 95 VAL A C 1
ATOM 715 O O . VAL A 1 95 ? -8.491 4.203 1.394 1.00 76.19 95 VAL A O 1
ATOM 718 N N . ALA A 1 96 ? -8.634 2.189 2.372 1.00 73.75 96 ALA A N 1
ATOM 719 C CA . ALA A 1 96 ? -7.248 1.816 2.092 1.00 73.75 96 ALA A CA 1
ATOM 720 C C . ALA A 1 96 ? -6.949 1.804 0.586 1.00 73.75 96 ALA A C 1
ATOM 722 O O . ALA A 1 96 ? -5.909 2.287 0.132 1.00 73.75 96 ALA A O 1
ATOM 723 N N . LYS A 1 97 ? -7.868 1.238 -0.196 1.00 75.81 97 LYS A N 1
ATOM 724 C CA . LYS A 1 97 ? -7.741 1.109 -1.646 1.00 75.81 97 LYS A CA 1
ATOM 725 C C . LYS A 1 97 ? -7.821 2.461 -2.344 1.00 75.81 97 LYS A C 1
ATOM 727 O O . LYS A 1 97 ? -7.004 2.728 -3.223 1.00 75.81 97 LYS A O 1
ATOM 732 N N . ASP A 1 98 ? -8.777 3.293 -1.953 1.00 81.12 98 ASP A N 1
ATOM 733 C CA . ASP A 1 98 ? -8.952 4.627 -2.516 1.00 81.12 98 ASP A CA 1
ATOM 734 C C . ASP A 1 98 ? -7.731 5.493 -2.197 1.00 81.12 98 ASP A C 1
ATOM 736 O O . ASP A 1 98 ? -7.140 6.057 -3.115 1.00 81.12 98 ASP A O 1
ATOM 740 N N . TYR A 1 99 ? -7.240 5.463 -0.950 1.00 82.88 99 TYR A N 1
ATOM 741 C CA . TYR A 1 99 ? -5.993 6.135 -0.578 1.00 82.88 99 TYR A CA 1
ATOM 742 C C . TYR A 1 99 ? -4.831 5.692 -1.470 1.00 82.88 99 TYR A C 1
ATOM 744 O O . TYR A 1 99 ? -4.114 6.527 -2.020 1.00 82.88 99 TYR A O 1
ATOM 752 N N . PHE A 1 100 ? -4.648 4.379 -1.639 1.00 79.56 100 PHE A N 1
ATOM 753 C CA . PHE A 1 100 ? -3.555 3.845 -2.443 1.00 79.56 100 PHE A CA 1
ATOM 754 C C . PHE A 1 100 ? -3.603 4.349 -3.890 1.00 79.56 100 PHE A C 1
ATOM 756 O O . PHE A 1 100 ? -2.591 4.782 -4.433 1.00 79.56 100 PHE A O 1
ATOM 763 N N . LEU A 1 101 ? -4.782 4.317 -4.507 1.00 82.19 101 LEU A N 1
ATOM 764 C CA . LEU A 1 101 ? -4.972 4.712 -5.901 1.00 82.19 101 LEU A CA 1
ATOM 765 C C . LEU A 1 101 ? -4.882 6.222 -6.120 1.00 82.19 101 LEU A C 1
ATOM 767 O O . LEU A 1 101 ? -4.457 6.648 -7.189 1.00 82.19 101 LEU A O 1
ATOM 771 N N . GLU A 1 102 ? -5.282 7.020 -5.134 1.00 86.12 102 GLU A N 1
ATOM 772 C CA . GLU A 1 102 ? -5.156 8.478 -5.180 1.00 86.12 102 GLU A CA 1
ATOM 773 C C . GLU A 1 102 ? -3.703 8.946 -5.043 1.00 86.12 102 GLU A C 1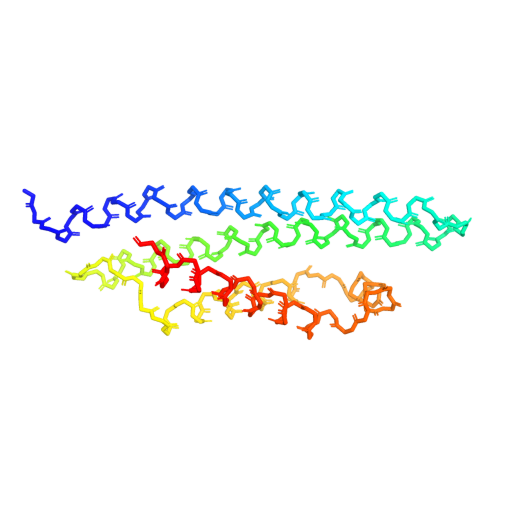
ATOM 775 O O . GLU A 1 102 ? -3.340 9.985 -5.595 1.00 86.12 102 GLU A O 1
ATOM 780 N N . HIS A 1 103 ? -2.876 8.199 -4.306 1.00 86.25 103 HIS A N 1
ATOM 781 C CA . HIS A 1 103 ? -1.527 8.634 -3.935 1.00 86.25 103 HIS A CA 1
ATOM 782 C C . HIS A 1 103 ? -0.412 7.972 -4.749 1.00 86.25 103 HIS A C 1
ATOM 784 O O . HIS A 1 103 ? 0.695 8.510 -4.790 1.00 86.25 103 HIS A O 1
ATOM 790 N N . ILE A 1 104 ? -0.677 6.845 -5.415 1.00 86.94 104 ILE A N 1
ATOM 791 C CA . ILE A 1 104 ? 0.275 6.265 -6.363 1.00 86.94 104 ILE A CA 1
ATOM 792 C C . ILE A 1 104 ? 0.291 7.069 -7.667 1.00 86.94 104 ILE A C 1
ATOM 794 O O . ILE A 1 104 ? -0.745 7.414 -8.237 1.00 86.94 104 ILE A O 1
ATOM 798 N N . THR A 1 105 ? 1.481 7.368 -8.174 1.00 90.38 105 THR A N 1
ATOM 799 C CA . THR A 1 105 ? 1.641 8.061 -9.449 1.00 90.38 105 THR A CA 1
ATOM 800 C C . THR A 1 105 ? 1.167 7.188 -10.604 1.00 90.38 105 THR A C 1
ATOM 802 O O . THR A 1 105 ? 1.371 5.970 -10.629 1.00 90.38 105 THR A O 1
ATOM 805 N N . CYS A 1 106 ? 0.594 7.829 -11.628 1.00 87.19 106 CYS A N 1
ATOM 806 C CA . CYS A 1 106 ? 0.143 7.127 -12.829 1.00 87.19 106 CYS A CA 1
ATOM 807 C C . CYS A 1 106 ? 1.281 6.340 -13.498 1.00 87.19 106 CYS A C 1
ATOM 809 O O . CYS A 1 106 ? 1.065 5.215 -13.928 1.00 87.19 106 CYS A O 1
ATOM 811 N N . GLY A 1 107 ? 2.503 6.888 -13.519 1.00 86.31 107 GLY A N 1
ATOM 812 C CA . GLY A 1 107 ? 3.661 6.205 -14.099 1.00 86.31 107 GLY A CA 1
ATOM 813 C C . GLY A 1 107 ? 4.037 4.925 -13.349 1.00 86.31 107 GLY A C 1
ATOM 814 O O . GLY A 1 107 ? 4.290 3.901 -13.978 1.00 86.31 107 GLY A O 1
ATOM 815 N N . SER A 1 108 ? 4.030 4.944 -12.014 1.00 86.06 108 SER A N 1
ATOM 816 C CA . SER A 1 108 ? 4.294 3.736 -11.227 1.00 86.06 108 SER A CA 1
ATOM 817 C C . SER A 1 108 ? 3.174 2.711 -11.365 1.00 86.06 108 SER A C 1
ATOM 819 O O . SER A 1 108 ? 3.463 1.522 -11.491 1.00 86.06 108 SER A O 1
ATOM 821 N N . LEU A 1 109 ? 1.915 3.153 -11.425 1.00 85.44 109 LEU A N 1
ATOM 822 C CA . LEU A 1 109 ? 0.780 2.265 -11.671 1.00 85.44 109 LEU A CA 1
ATOM 823 C C . LEU A 1 109 ? 0.889 1.569 -13.039 1.00 85.44 109 LEU A C 1
ATOM 825 O O . LEU A 1 109 ? 0.782 0.349 -13.098 1.00 85.44 109 LEU A O 1
ATOM 829 N N . GLU A 1 110 ? 1.193 2.308 -14.110 1.00 87.25 110 GLU A N 1
ATOM 830 C CA . GLU A 1 110 ? 1.391 1.755 -15.461 1.00 87.25 110 GLU A CA 1
ATOM 831 C C . GLU A 1 110 ? 2.539 0.734 -15.510 1.00 87.25 110 GLU A C 1
ATOM 833 O O . GLU A 1 110 ? 2.409 -0.335 -16.111 1.00 87.25 110 GLU A O 1
ATOM 838 N N . ILE A 1 111 ? 3.664 1.031 -14.851 1.00 87.38 111 ILE A N 1
ATOM 839 C CA . ILE A 1 111 ? 4.822 0.127 -14.777 1.00 87.38 111 ILE A CA 1
ATOM 840 C C . ILE A 1 111 ? 4.467 -1.166 -14.031 1.00 87.38 111 ILE A C 1
ATOM 842 O O . ILE A 1 111 ? 4.860 -2.258 -14.461 1.00 87.38 111 ILE A O 1
ATOM 846 N N . LEU A 1 112 ? 3.733 -1.057 -12.920 1.00 84.81 112 LEU A N 1
ATOM 847 C CA . LEU A 1 112 ? 3.273 -2.209 -12.150 1.00 84.81 112 LEU A CA 1
ATOM 848 C C . LEU A 1 112 ? 2.273 -3.040 -12.953 1.00 84.81 112 LEU A C 1
ATOM 850 O O . LEU A 1 112 ? 2.431 -4.255 -13.007 1.00 84.81 112 LEU A O 1
ATOM 854 N N . GLU A 1 113 ? 1.312 -2.414 -13.633 1.00 85.12 113 GLU A N 1
ATOM 855 C CA . GLU A 1 113 ? 0.326 -3.115 -14.462 1.00 85.12 113 GLU A CA 1
ATOM 856 C C . GLU A 1 113 ? 0.967 -3.855 -15.637 1.00 85.12 113 GLU A C 1
ATOM 858 O O . GLU A 1 113 ? 0.641 -5.013 -15.904 1.00 85.12 113 GLU A O 1
ATOM 863 N N . ALA A 1 114 ? 1.941 -3.227 -16.298 1.00 83.81 114 ALA A N 1
ATOM 864 C CA . ALA A 1 114 ? 2.687 -3.846 -17.388 1.00 83.81 114 ALA A CA 1
ATOM 865 C C . ALA A 1 114 ? 3.524 -5.055 -16.930 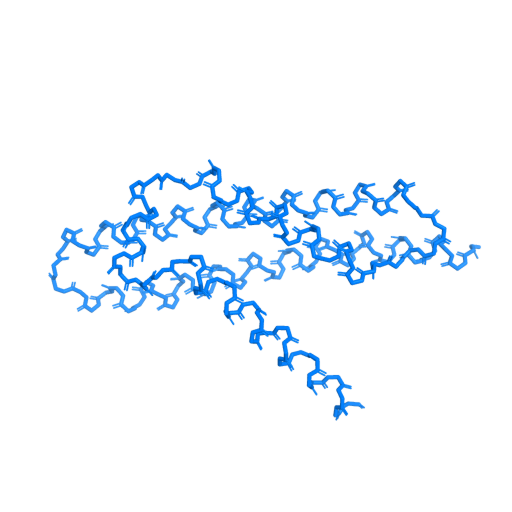1.00 83.81 114 ALA A C 1
ATOM 867 O O . ALA A 1 114 ? 3.784 -5.959 -17.725 1.00 83.81 114 ALA A O 1
ATOM 868 N N . SER A 1 115 ? 3.950 -5.073 -15.663 1.00 77.00 115 SER A N 1
ATOM 869 C CA . SER A 1 115 ? 4.870 -6.087 -15.129 1.00 77.00 115 SER A CA 1
ATOM 870 C C . SER A 1 115 ? 4.171 -7.196 -14.337 1.00 77.00 115 SER A C 1
ATOM 872 O O . SER A 1 115 ? 4.639 -8.334 -14.327 1.00 77.00 115 SER A O 1
ATOM 874 N N . LEU A 1 116 ? 3.072 -6.876 -13.650 1.00 71.56 116 LEU A N 1
ATOM 875 C CA . LEU A 1 116 ? 2.360 -7.765 -12.725 1.00 71.56 116 LEU A CA 1
ATOM 876 C C . LEU A 1 116 ? 0.957 -8.149 -13.223 1.00 71.56 116 LEU A C 1
ATOM 878 O O . LEU A 1 116 ? 0.329 -9.027 -12.631 1.00 71.56 116 LEU A O 1
ATOM 882 N N . GLY A 1 117 ? 0.475 -7.536 -14.309 1.00 73.81 117 GLY A N 1
ATOM 883 C CA . GLY A 1 117 ? -0.923 -7.619 -14.735 1.00 73.81 117 GLY A CA 1
ATOM 884 C C . GLY A 1 117 ? -1.808 -6.594 -14.011 1.00 73.81 117 GLY A C 1
ATOM 885 O O . GLY A 1 117 ? -1.289 -5.773 -13.257 1.00 73.81 117 GLY A O 1
ATOM 886 N N . PRO A 1 118 ? -3.140 -6.607 -14.220 1.00 74.12 118 PRO A N 1
ATOM 887 C CA . PRO A 1 118 ? -4.042 -5.581 -13.694 1.00 74.12 118 PRO A CA 1
ATOM 888 C C . PRO A 1 118 ? -3.941 -5.484 -12.165 1.00 74.12 118 PRO A C 1
ATOM 890 O O . PRO A 1 118 ? -4.425 -6.353 -11.439 1.00 74.12 118 PRO A O 1
ATOM 893 N N . VAL A 1 119 ? -3.301 -4.424 -11.659 1.00 68.12 119 VAL A N 1
ATOM 894 C CA . VAL A 1 119 ? -2.929 -4.295 -10.237 1.00 68.12 119 VAL A CA 1
ATOM 895 C C . VAL A 1 119 ? -4.166 -4.320 -9.344 1.00 68.12 119 VAL A C 1
ATOM 897 O O . VAL A 1 119 ? -4.140 -4.917 -8.271 1.00 68.12 119 VAL A O 1
ATOM 900 N N . ARG A 1 120 ? -5.275 -3.736 -9.810 1.00 65.38 120 ARG A N 1
ATOM 901 C CA . ARG A 1 120 ? -6.557 -3.740 -9.095 1.00 65.38 120 ARG A CA 1
ATOM 902 C C . ARG A 1 120 ? -7.121 -5.151 -8.909 1.00 65.38 120 ARG A C 1
ATOM 904 O O . ARG A 1 120 ? -7.523 -5.489 -7.801 1.00 65.38 120 ARG A O 1
ATOM 911 N N . GLU A 1 121 ? -7.126 -5.964 -9.964 1.00 66.94 121 GLU A N 1
ATOM 912 C CA . GLU A 1 121 ? -7.635 -7.343 -9.915 1.00 66.94 121 GLU A CA 1
ATOM 913 C C . GLU A 1 121 ? -6.700 -8.245 -9.104 1.00 66.94 121 GLU A C 1
ATOM 915 O O . GLU A 1 121 ? -7.153 -9.082 -8.324 1.00 66.94 121 GLU A O 1
ATOM 920 N N . TRP A 1 122 ? -5.386 -8.040 -9.239 1.00 66.50 122 TRP A N 1
ATOM 921 C CA . TRP A 1 122 ? -4.393 -8.747 -8.437 1.00 66.50 122 TRP A CA 1
ATOM 922 C C . TRP A 1 122 ? -4.550 -8.443 -6.943 1.00 66.50 122 TRP A C 1
ATOM 924 O O . TRP A 1 122 ? -4.517 -9.364 -6.126 1.00 66.50 122 TRP A O 1
ATOM 934 N N . LEU A 1 123 ? -4.754 -7.171 -6.585 1.00 62.59 123 LEU A N 1
ATOM 935 C CA . LEU A 1 123 ? -4.920 -6.739 -5.200 1.00 62.59 123 LEU A CA 1
ATOM 936 C C . LEU A 1 123 ? -6.198 -7.325 -4.585 1.00 62.59 123 LEU A C 1
ATOM 938 O O . LEU A 1 123 ? -6.142 -7.892 -3.496 1.00 62.59 123 LEU A O 1
ATOM 942 N N . GLU A 1 124 ? -7.326 -7.251 -5.297 1.00 65.00 124 GLU A N 1
ATOM 943 C CA . GLU A 1 124 ? -8.595 -7.854 -4.868 1.00 65.00 124 GLU A CA 1
ATOM 944 C C . GLU A 1 124 ? -8.464 -9.374 -4.692 1.00 65.00 124 GLU A C 1
ATOM 946 O O . GLU A 1 124 ? -8.757 -9.897 -3.616 1.00 65.00 124 GLU A O 1
ATOM 951 N N . GLY A 1 125 ? -7.927 -10.079 -5.692 1.00 60.03 125 GLY A N 1
ATOM 952 C CA . GLY A 1 125 ? -7.761 -11.533 -5.638 1.00 60.03 125 GLY A CA 1
ATOM 953 C C . GLY A 1 125 ? -6.789 -12.002 -4.548 1.00 60.03 125 GLY A C 1
ATOM 954 O O . GLY A 1 125 ? -7.029 -13.018 -3.892 1.00 60.03 125 GLY A O 1
ATOM 955 N N . PHE A 1 126 ? -5.701 -11.264 -4.304 1.00 58.16 126 PHE A N 1
ATOM 956 C CA . PHE A 1 126 ? -4.759 -11.564 -3.223 1.00 58.16 126 PHE A CA 1
ATOM 957 C C . PHE A 1 126 ? -5.415 -11.425 -1.844 1.00 58.16 126 PHE A C 1
ATOM 959 O O . PHE A 1 126 ? -5.262 -12.308 -0.993 1.00 58.16 126 PHE A O 1
ATOM 966 N N . LEU A 1 127 ? -6.160 -10.338 -1.629 1.00 54.19 127 LEU A N 1
ATOM 967 C CA . LEU A 1 127 ? -6.850 -10.070 -0.369 1.00 54.19 127 LEU A CA 1
ATOM 968 C C . LEU A 1 127 ? -7.961 -11.094 -0.110 1.00 54.19 127 LEU A C 1
ATOM 970 O O . LEU A 1 127 ? -8.022 -11.655 0.984 1.00 54.19 127 LEU A O 1
ATOM 974 N N . GLU A 1 128 ? -8.774 -11.419 -1.117 1.00 54.47 128 GLU A N 1
ATOM 975 C CA . GLU A 1 128 ? -9.806 -12.458 -1.015 1.00 54.47 128 GLU A CA 1
ATOM 976 C C . GLU A 1 128 ? -9.217 -13.833 -0.685 1.00 54.47 128 GLU A C 1
ATOM 978 O O . GLU A 1 128 ? -9.738 -14.550 0.178 1.00 54.47 128 GLU A O 1
ATOM 983 N N . ALA A 1 129 ? -8.107 -14.208 -1.329 1.00 46.62 129 ALA A N 1
ATOM 984 C CA . ALA A 1 129 ? -7.436 -15.477 -1.074 1.00 46.62 129 ALA A CA 1
ATOM 985 C C . ALA A 1 129 ? -6.879 -15.558 0.356 1.00 46.62 129 ALA A C 1
ATOM 987 O O . ALA A 1 129 ? -6.979 -16.608 0.998 1.00 46.62 129 ALA A O 1
ATOM 988 N N . LYS A 1 130 ? -6.318 -14.460 0.878 1.00 47.94 130 LYS A N 1
ATOM 989 C CA . LYS A 1 130 ? -5.801 -14.387 2.252 1.00 47.94 130 LYS A CA 1
ATOM 990 C C . LYS A 1 130 ? -6.918 -14.427 3.291 1.00 47.94 130 LYS A C 1
ATOM 992 O O . LYS A 1 130 ? -6.856 -15.273 4.181 1.00 47.94 130 LYS A O 1
ATOM 997 N N . LEU A 1 131 ? -7.970 -13.626 3.118 1.00 49.84 131 LEU A N 1
ATOM 998 C CA . LEU A 1 131 ? -9.152 -13.646 3.988 1.00 49.84 131 LEU A CA 1
ATOM 999 C C . LEU A 1 131 ? -9.828 -15.024 3.996 1.00 49.84 131 LEU A C 1
ATOM 1001 O O . LEU A 1 131 ? -10.233 -15.519 5.046 1.00 49.84 131 LEU A O 1
ATOM 1005 N N . SER A 1 132 ? -9.898 -15.691 2.841 1.00 45.28 132 SER A N 1
ATOM 1006 C CA . SER A 1 132 ? -10.447 -17.049 2.730 1.00 45.28 132 SER A CA 1
ATOM 1007 C C . SER A 1 132 ? -9.575 -18.103 3.416 1.00 45.28 132 SER A C 1
ATOM 1009 O O . SER A 1 132 ? -10.099 -19.050 4.006 1.00 45.28 132 SER A O 1
ATOM 1011 N N . ALA A 1 133 ? -8.248 -17.966 3.345 1.00 43.59 133 ALA A N 1
ATOM 1012 C CA . ALA A 1 133 ? -7.317 -18.855 4.038 1.00 43.59 133 ALA A CA 1
ATOM 1013 C C . ALA A 1 133 ? -7.425 -18.710 5.564 1.00 43.59 133 ALA A C 1
ATOM 1015 O O . ALA A 1 133 ? -7.374 -19.707 6.279 1.00 43.59 133 ALA A O 1
ATOM 1016 N N . GLU A 1 134 ? -7.637 -17.489 6.049 1.00 41.12 134 GLU A N 1
ATOM 1017 C CA . GLU A 1 134 ? -7.822 -17.184 7.467 1.00 41.12 134 GLU A CA 1
ATOM 1018 C C . GLU A 1 134 ? -9.190 -17.662 7.982 1.00 41.12 134 GLU A C 1
ATOM 1020 O O . GLU A 1 134 ? -9.256 -18.321 9.021 1.00 41.12 134 GLU A O 1
ATOM 1025 N N . LYS A 1 135 ? -10.268 -17.476 7.197 1.00 38.97 135 LYS A N 1
ATOM 1026 C CA . LYS A 1 135 ? -11.593 -18.071 7.475 1.00 38.97 135 LYS A CA 1
ATOM 1027 C C . LYS A 1 135 ? -11.524 -19.598 7.577 1.00 38.97 135 LYS A C 1
ATOM 1029 O O . LYS A 1 135 ? -12.054 -20.159 8.529 1.00 38.97 135 LYS A O 1
ATOM 1034 N N . ARG A 1 136 ? -10.827 -20.277 6.654 1.00 39.47 136 ARG A N 1
ATOM 1035 C CA . ARG A 1 136 ? -10.626 -21.737 6.743 1.00 39.47 136 ARG A CA 1
ATOM 1036 C C . ARG A 1 136 ? -9.771 -22.128 7.942 1.00 39.47 136 ARG A C 1
ATOM 1038 O O . ARG A 1 136 ? -10.063 -23.133 8.568 1.00 39.47 136 ARG A O 1
ATOM 1045 N N . GLY A 1 137 ? -8.747 -21.351 8.289 1.00 38.41 137 GLY A N 1
ATOM 1046 C CA . GLY A 1 137 ? -7.927 -21.604 9.477 1.00 38.41 137 GLY A CA 1
ATOM 1047 C C . GLY A 1 137 ? -8.728 -21.603 10.785 1.00 38.41 137 GLY A C 1
ATOM 1048 O O . GLY A 1 137 ? -8.412 -22.384 11.677 1.00 38.41 137 GLY A O 1
ATOM 1049 N N . MET A 1 138 ? -9.787 -20.791 10.874 1.00 39.66 138 MET A N 1
ATOM 1050 C CA . MET A 1 138 ? -10.693 -20.750 12.030 1.00 39.66 138 MET A CA 1
ATOM 1051 C C . MET A 1 138 ? -11.737 -21.878 12.061 1.00 39.66 138 MET A C 1
ATOM 1053 O O . MET A 1 138 ? -12.224 -22.201 13.136 1.00 39.66 138 MET A O 1
ATOM 1057 N N . GLU A 1 139 ? -12.087 -22.493 10.926 1.00 34.59 139 GLU A N 1
ATOM 1058 C CA . GLU A 1 139 ? -13.032 -23.629 10.887 1.00 34.59 139 GLU A CA 1
ATOM 1059 C C . GLU A 1 139 ? -12.408 -24.964 11.342 1.00 34.59 139 GLU A C 1
ATOM 1061 O O . GLU A 1 139 ? -13.138 -25.916 11.617 1.00 34.59 139 GLU A O 1
ATOM 1066 N N . TYR A 1 140 ? -11.075 -25.045 11.437 1.00 39.53 140 TYR A N 1
ATOM 1067 C CA . TYR A 1 140 ? -10.338 -26.256 11.836 1.00 39.53 140 TYR A CA 1
ATOM 1068 C C . TYR A 1 140 ? -9.547 -26.111 13.154 1.00 39.53 140 TYR A C 1
ATOM 1070 O O . TYR A 1 140 ? -8.735 -26.988 13.460 1.00 39.53 140 TYR A O 1
ATOM 1078 N N . ALA A 1 141 ? -9.764 -25.033 13.917 1.00 39.22 141 ALA A N 1
ATOM 1079 C CA . ALA A 1 141 ? -9.186 -24.797 15.248 1.00 39.22 141 ALA A CA 1
ATOM 1080 C C . ALA A 1 141 ? -10.261 -24.907 16.339 1.00 39.22 141 ALA A C 1
ATOM 1082 O O . ALA A 1 141 ? -9.938 -25.459 17.417 1.00 39.22 141 ALA A O 1
#

pLDDT: mean 72.65, std 13.85, range [34.59, 92.56]

Radius of gyration: 17.79 Å; chains: 1; bounding box: 40×35×53 Å

Sequence (141 aa):
MTLSAFALDLVEILLPVIALFLVVLIGYGVALLRKKIEEIDNEIARQSLSAALTEAEAVGIDAVRATNQVLVDELKEKSKDGKLTEDEAKEAMGVAKDYFLEHITCGSLEILEASLGPVREWLEGFLEAKLSAEKRGMEYA

Foldseek 3Di:
DDQQVVLLVVLVVVLVVVLVVVLVVLVVVLVVVLVVLVPDPDPVLSVLLNVLSVQLSVQLSVLSVVLSVVVNVVLVVPTPHNDDDPVNVVVSVVSSVVSSVVRRDPSSCVSCCVVPNNVVVVVVVVVVVVVVVVVVVVVVD